Protein AF-A0A9X3SDN8-F1 (afdb_monomer_lite)

Sequence (80 aa):
MIAMEATRRYTPPPIDPDTYAVLADLTVRHPRWAITYDADERGEVLFHAHCTDFGYFAVADLATLRRVIVAAEQTEEADQ

Foldseek 3Di:
DPPPDPPPPADAQDDDPVVVVLQVVLCVVQVQWDWDWHADPVRQIWIWIAHPVQGIDIHSDPVVVSVVSVVSVVVVVVVD

Organism: NCBI:txid2883123

pLDDT: mean 83.8, std 16.13, range [38.69, 96.44]

Structure (mmCIF, N/CA/C/O backbone):
data_AF-A0A9X3SDN8-F1
#
_entry.id   AF-A0A9X3SDN8-F1
#
loop_
_atom_site.group_PDB
_atom_site.id
_atom_site.type_symbol
_atom_site.label_atom_id
_atom_site.label_alt_id
_atom_site.label_comp_id
_atom_site.label_asym_id
_atom_site.label_entity_id
_atom_site.label_seq_id
_atom_site.pdbx_PDB_ins_code
_atom_site.Cartn_x
_atom_site.Cartn_y
_atom_site.Cartn_z
_atom_site.occupancy
_atom_site.B_iso_or_equiv
_atom_site.auth_seq_id
_atom_site.auth_comp_id
_atom_site.auth_asym_id
_atom_site.auth_atom_id
_atom_site.pdbx_PDB_model_num
ATOM 1 N N . MET A 1 1 ? -5.804 -35.054 -3.166 1.00 38.69 1 MET A N 1
ATOM 2 C CA . MET A 1 1 ? -4.524 -34.384 -3.470 1.00 38.69 1 MET A CA 1
ATOM 3 C C . MET A 1 1 ? -4.820 -32.903 -3.570 1.00 38.69 1 MET A C 1
ATOM 5 O O . MET A 1 1 ? -5.520 -32.516 -4.493 1.00 38.69 1 MET A O 1
ATOM 9 N N . ILE A 1 2 ? -4.405 -32.111 -2.582 1.00 42.06 2 ILE A N 1
ATOM 10 C CA . ILE A 1 2 ? -4.473 -30.650 -2.688 1.00 42.06 2 ILE A CA 1
ATOM 11 C C . ILE A 1 2 ? -3.315 -30.258 -3.600 1.00 42.06 2 ILE A C 1
ATOM 13 O O . ILE A 1 2 ? -2.175 -30.633 -3.322 1.00 42.06 2 ILE A O 1
ATOM 17 N N . ALA A 1 3 ? -3.610 -29.599 -4.718 1.00 42.53 3 ALA A N 1
ATOM 18 C CA . ALA A 1 3 ? -2.580 -28.983 -5.534 1.00 42.53 3 ALA A CA 1
ATOM 19 C C . ALA A 1 3 ? -1.878 -27.946 -4.649 1.00 42.53 3 ALA A C 1
ATOM 21 O O . ALA A 1 3 ? -2.471 -26.933 -4.296 1.00 42.53 3 ALA A O 1
ATOM 22 N N . MET A 1 4 ? -0.649 -28.244 -4.221 1.00 44.75 4 MET A N 1
ATOM 23 C CA . MET A 1 4 ? 0.239 -27.230 -3.666 1.00 44.75 4 MET A CA 1
ATOM 24 C C . MET A 1 4 ? 0.492 -26.252 -4.808 1.00 44.75 4 MET A C 1
ATOM 26 O O . MET A 1 4 ? 1.260 -26.557 -5.720 1.00 44.75 4 MET A O 1
ATOM 30 N N . GLU A 1 5 ? -0.229 -25.130 -4.810 1.00 49.69 5 GLU A N 1
ATOM 31 C CA . GLU A 1 5 ? 0.067 -24.009 -5.690 1.00 49.69 5 GLU A CA 1
ATOM 32 C C . GLU A 1 5 ? 1.554 -23.704 -5.538 1.00 49.69 5 GLU A C 1
ATOM 34 O O . GLU A 1 5 ? 2.049 -23.458 -4.434 1.00 49.69 5 GLU A O 1
ATOM 39 N N . ALA A 1 6 ? 2.286 -23.832 -6.646 1.00 50.56 6 ALA A N 1
ATOM 40 C CA . ALA A 1 6 ? 3.691 -23.495 -6.700 1.00 50.56 6 ALA A CA 1
ATOM 41 C C . ALA A 1 6 ? 3.833 -22.092 -6.118 1.00 50.56 6 ALA A C 1
ATOM 43 O O . ALA A 1 6 ? 3.265 -21.144 -6.658 1.00 50.56 6 ALA A O 1
ATOM 44 N N . THR A 1 7 ? 4.545 -21.976 -4.999 1.00 54.56 7 THR A N 1
ATOM 45 C CA . THR A 1 7 ? 4.858 -20.698 -4.374 1.00 54.56 7 THR A CA 1
ATOM 46 C C . THR A 1 7 ? 5.661 -19.917 -5.409 1.00 54.56 7 THR A C 1
ATOM 48 O O . THR A 1 7 ? 6.870 -20.115 -5.543 1.00 54.56 7 THR A O 1
ATOM 51 N N . ARG A 1 8 ? 4.979 -19.116 -6.243 1.00 55.34 8 ARG A N 1
ATOM 52 C CA . ARG A 1 8 ? 5.621 -18.191 -7.174 1.00 55.34 8 ARG A CA 1
ATOM 53 C C . ARG A 1 8 ? 6.586 -17.407 -6.302 1.00 55.34 8 ARG A C 1
ATOM 55 O O . ARG A 1 8 ? 6.159 -16.793 -5.328 1.00 55.34 8 ARG A O 1
ATOM 62 N N . ARG A 1 9 ? 7.889 -17.506 -6.584 1.00 50.12 9 ARG A N 1
ATOM 63 C CA . ARG A 1 9 ? 8.872 -16.638 -5.936 1.00 50.12 9 ARG A CA 1
ATOM 64 C C . ARG A 1 9 ? 8.409 -15.218 -6.216 1.00 50.12 9 ARG A C 1
ATOM 66 O O . ARG A 1 9 ? 8.471 -14.777 -7.358 1.00 50.12 9 ARG A O 1
ATOM 73 N N . TYR A 1 10 ? 7.878 -14.572 -5.187 1.00 58.50 10 TYR A N 1
ATOM 74 C CA . TYR A 1 10 ? 7.475 -13.187 -5.258 1.00 58.50 10 TYR A CA 1
ATOM 75 C C . TYR A 1 10 ? 8.749 -12.368 -5.429 1.00 58.50 10 TYR A C 1
ATOM 77 O O . TYR A 1 10 ? 9.582 -12.294 -4.524 1.00 58.50 10 TYR A O 1
ATOM 85 N N . THR A 1 11 ? 8.950 -11.844 -6.630 1.00 59.59 11 THR A N 1
ATOM 86 C CA . THR A 1 11 ? 9.939 -10.803 -6.874 1.00 59.59 11 THR A CA 1
ATOM 87 C C . THR A 1 11 ? 9.142 -9.511 -6.946 1.00 59.59 11 THR A C 1
ATOM 89 O O . THR A 1 11 ? 8.488 -9.300 -7.968 1.00 59.59 11 THR A O 1
ATOM 92 N N . PRO A 1 12 ? 9.125 -8.696 -5.873 1.00 65.06 12 PRO A N 1
ATOM 93 C CA . PRO A 1 12 ? 8.445 -7.411 -5.916 1.00 65.06 12 PRO A CA 1
ATOM 94 C C . PRO A 1 12 ? 8.969 -6.602 -7.106 1.00 65.06 12 PRO A C 1
ATOM 96 O O . PRO A 1 12 ? 10.169 -6.688 -7.414 1.00 65.06 12 PRO A O 1
ATOM 99 N N . PRO A 1 13 ? 8.102 -5.839 -7.790 1.00 75.06 13 PRO A N 1
ATOM 100 C CA . PRO A 1 13 ? 8.553 -4.991 -8.878 1.00 75.06 13 PRO A CA 1
ATOM 101 C C . PRO A 1 13 ? 9.611 -4.007 -8.359 1.00 75.06 13 PRO A C 1
ATOM 103 O O . PRO A 1 13 ? 9.511 -3.538 -7.222 1.00 75.06 13 PRO A O 1
ATOM 106 N N . PRO A 1 14 ? 10.645 -3.685 -9.154 1.00 80.31 14 PRO A N 1
ATOM 107 C CA . PRO A 1 14 ? 11.576 -2.637 -8.777 1.00 80.31 14 PRO A CA 1
ATOM 108 C C . PRO A 1 14 ? 10.814 -1.312 -8.729 1.00 80.31 14 PRO A C 1
ATOM 110 O O . PRO A 1 14 ? 10.276 -0.871 -9.743 1.00 80.31 14 PRO A O 1
ATOM 113 N N . ILE A 1 15 ? 10.768 -0.683 -7.557 1.00 85.06 15 ILE A N 1
ATOM 114 C CA . ILE A 1 15 ? 10.205 0.660 -7.405 1.00 85.06 15 ILE A CA 1
ATOM 115 C C . ILE A 1 15 ? 11.333 1.669 -7.235 1.00 85.06 15 ILE A C 1
ATOM 117 O O . ILE A 1 15 ? 12.392 1.359 -6.684 1.00 85.06 15 ILE A O 1
ATOM 121 N N . ASP A 1 16 ? 11.098 2.876 -7.729 1.00 89.50 16 ASP A N 1
ATOM 122 C CA . ASP A 1 16 ? 12.034 3.983 -7.603 1.00 89.50 16 ASP A CA 1
ATOM 123 C C . ASP A 1 16 ? 12.311 4.328 -6.112 1.00 89.50 16 ASP A C 1
ATOM 125 O O . ASP A 1 16 ? 11.387 4.258 -5.290 1.00 89.50 16 ASP A O 1
ATOM 129 N N . PRO A 1 17 ? 13.555 4.689 -5.726 1.00 90.94 17 PRO A N 1
ATOM 130 C CA . PRO A 1 17 ? 13.916 4.953 -4.332 1.00 90.94 17 PRO A CA 1
ATOM 131 C C . PRO A 1 17 ? 13.115 6.074 -3.662 1.00 90.94 17 PRO A C 1
ATOM 133 O O . PRO A 1 17 ? 12.799 5.951 -2.477 1.00 90.94 17 PRO A O 1
ATOM 136 N N . ASP A 1 18 ? 12.766 7.142 -4.384 1.00 92.12 18 ASP A N 1
ATOM 137 C CA . ASP A 1 18 ? 11.950 8.230 -3.840 1.00 92.12 18 ASP A CA 1
ATOM 138 C C . ASP A 1 18 ? 10.524 7.738 -3.570 1.00 92.12 18 ASP A C 1
ATOM 140 O O . ASP A 1 18 ? 9.948 8.013 -2.515 1.00 92.12 18 ASP A O 1
ATOM 144 N N . THR A 1 19 ? 9.980 6.915 -4.471 1.00 90.75 19 THR A N 1
ATOM 145 C CA . THR A 1 19 ? 8.676 6.261 -4.267 1.00 90.75 19 THR A CA 1
ATOM 146 C C . THR A 1 19 ? 8.696 5.356 -3.034 1.00 90.75 19 THR A C 1
ATOM 148 O O . THR A 1 19 ? 7.786 5.410 -2.202 1.00 90.75 19 THR A O 1
ATOM 151 N N . TYR A 1 20 ? 9.758 4.561 -2.871 1.00 90.56 20 TYR A N 1
ATOM 152 C CA . TYR A 1 20 ? 9.937 3.714 -1.693 1.00 90.56 20 TYR A CA 1
ATOM 153 C C . TYR A 1 20 ? 10.036 4.529 -0.402 1.00 90.56 20 TYR A C 1
ATOM 155 O O . TYR A 1 20 ? 9.415 4.164 0.595 1.00 90.56 20 TYR A O 1
ATOM 163 N N . ALA A 1 21 ? 10.775 5.641 -0.407 1.00 93.19 21 ALA A N 1
ATOM 164 C CA . ALA A 1 21 ? 10.924 6.495 0.767 1.00 93.19 21 ALA A CA 1
ATOM 165 C C . ALA A 1 21 ? 9.572 7.037 1.258 1.00 93.19 21 ALA A C 1
ATOM 167 O O . ALA A 1 21 ? 9.307 7.027 2.461 1.00 93.19 21 ALA A O 1
ATOM 168 N N . VAL A 1 22 ? 8.688 7.446 0.342 1.00 92.38 22 VAL A N 1
ATOM 169 C CA . VAL A 1 22 ? 7.345 7.923 0.707 1.00 92.38 22 VAL A CA 1
ATOM 170 C C . VAL A 1 22 ? 6.454 6.780 1.201 1.00 92.38 22 VAL A C 1
ATOM 172 O O . VAL A 1 22 ? 5.715 6.960 2.168 1.00 92.38 22 VAL A O 1
ATOM 175 N N . LEU A 1 23 ? 6.534 5.591 0.595 1.00 92.25 23 LEU A N 1
ATOM 176 C CA . LEU A 1 23 ? 5.794 4.415 1.066 1.00 92.25 23 LEU A CA 1
ATOM 177 C C . LEU A 1 23 ? 6.244 3.983 2.475 1.00 92.25 23 LEU A C 1
ATOM 179 O O . LEU A 1 23 ? 5.411 3.667 3.328 1.00 92.25 23 LEU A O 1
ATOM 183 N N . ALA A 1 24 ? 7.549 4.025 2.745 1.00 92.56 24 ALA A N 1
ATOM 184 C CA . ALA A 1 24 ? 8.107 3.752 4.065 1.00 92.56 24 ALA A CA 1
ATOM 185 C C . ALA A 1 24 ? 7.663 4.799 5.101 1.00 92.56 24 ALA A C 1
ATOM 187 O O . ALA A 1 24 ? 7.238 4.424 6.192 1.00 92.56 24 ALA A O 1
ATOM 188 N N . ASP A 1 25 ? 7.692 6.092 4.759 1.00 94.88 25 ASP A N 1
ATOM 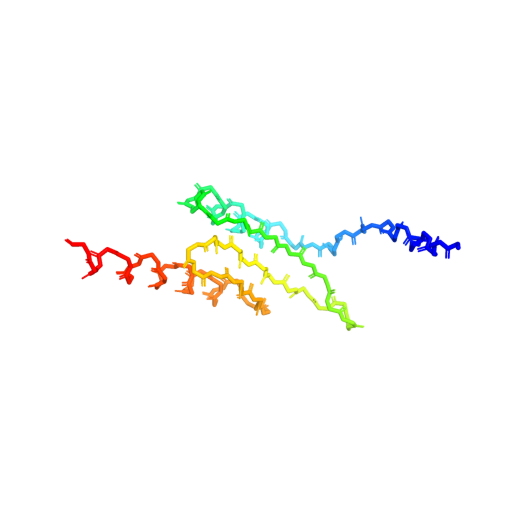189 C CA . ASP A 1 25 ? 7.188 7.168 5.627 1.00 94.88 25 ASP A CA 1
ATOM 190 C C . ASP A 1 25 ? 5.695 6.985 5.951 1.00 94.88 25 ASP A C 1
ATOM 192 O O . ASP A 1 25 ? 5.319 7.049 7.121 1.00 94.88 25 ASP A O 1
ATOM 196 N N . LEU A 1 26 ? 4.860 6.659 4.955 1.00 93.88 26 LEU A N 1
ATOM 197 C CA . LEU A 1 26 ? 3.444 6.332 5.169 1.00 93.88 26 LEU A CA 1
ATOM 198 C C . LEU A 1 26 ? 3.273 5.156 6.135 1.00 93.88 26 LEU A C 1
ATOM 200 O O . LEU A 1 26 ? 2.484 5.239 7.073 1.00 93.88 26 LEU A O 1
ATOM 204 N N . THR A 1 27 ? 4.044 4.088 5.940 1.00 94.50 27 THR A N 1
ATOM 205 C CA . THR A 1 27 ? 3.986 2.892 6.796 1.00 94.50 27 THR A C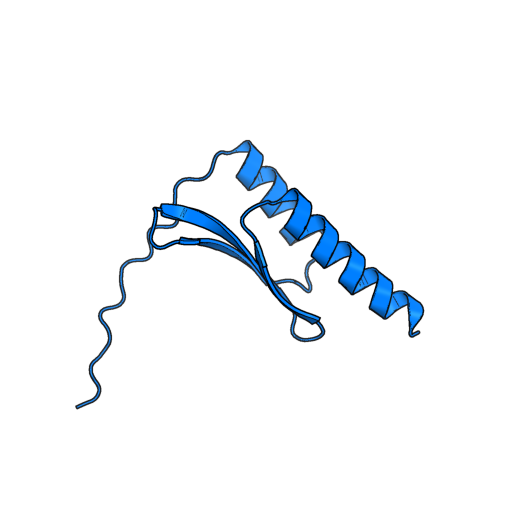A 1
ATOM 206 C C . THR A 1 27 ? 4.359 3.219 8.243 1.00 94.50 27 THR A C 1
ATOM 208 O O . THR A 1 27 ? 3.735 2.720 9.175 1.00 94.50 27 THR A O 1
ATOM 211 N N . VAL A 1 28 ? 5.353 4.088 8.452 1.00 96.12 28 VAL A N 1
ATOM 212 C CA . VAL A 1 28 ? 5.782 4.511 9.793 1.00 96.12 28 VAL A CA 1
ATOM 213 C C . VAL A 1 28 ? 4.746 5.418 10.462 1.00 96.12 28 VAL A C 1
ATOM 215 O O . VAL A 1 28 ? 4.509 5.288 11.662 1.00 96.12 28 VAL A O 1
ATOM 218 N N . ARG A 1 29 ? 4.128 6.339 9.714 1.00 95.88 29 ARG A N 1
ATOM 219 C CA . ARG A 1 29 ? 3.149 7.295 10.260 1.00 95.88 29 ARG A CA 1
ATOM 220 C C . ARG A 1 29 ? 1.796 6.670 10.573 1.00 95.88 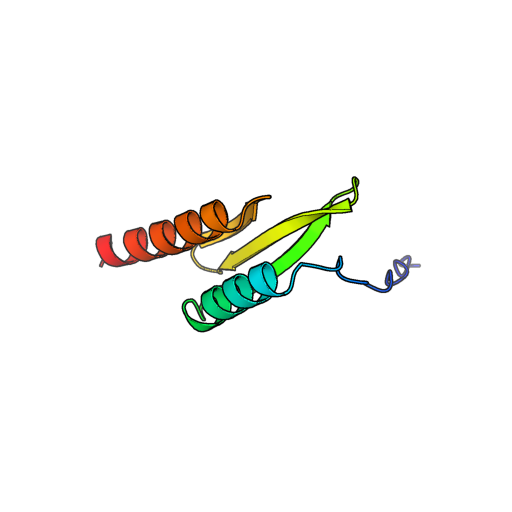29 ARG A C 1
ATOM 222 O O . ARG A 1 29 ? 1.115 7.162 11.466 1.00 95.88 29 ARG A O 1
ATOM 229 N N . HIS A 1 30 ? 1.434 5.602 9.871 1.00 93.81 30 HIS A N 1
ATOM 230 C CA . HIS A 1 30 ? 0.126 4.961 9.963 1.00 93.81 30 HIS A CA 1
ATOM 231 C C . HIS A 1 30 ? 0.266 3.492 10.405 1.00 93.81 30 HIS A C 1
ATOM 233 O O . HIS A 1 30 ? -0.051 2.583 9.640 1.00 93.81 30 HIS A O 1
ATOM 239 N N . PRO A 1 31 ? 0.725 3.212 11.643 1.00 93.50 31 PRO A N 1
ATOM 240 C CA . PRO A 1 31 ? 1.104 1.862 12.079 1.00 93.50 31 PRO A CA 1
ATOM 241 C C . PRO A 1 31 ? -0.062 0.862 12.156 1.00 93.50 31 PRO A C 1
ATOM 243 O O . PRO A 1 31 ? 0.168 -0.342 12.255 1.00 93.50 31 PRO A O 1
ATOM 246 N N . ARG A 1 32 ? -1.314 1.337 12.119 1.00 94.19 32 ARG A N 1
ATOM 247 C CA . A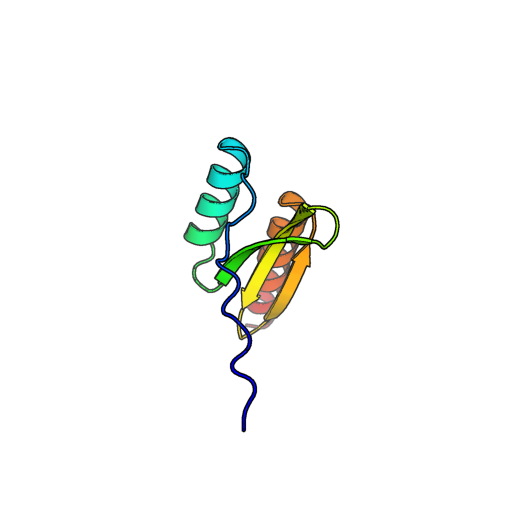RG A 1 32 ? -2.515 0.484 12.028 1.00 94.19 32 ARG A CA 1
ATOM 248 C C . ARG A 1 32 ? -2.741 -0.081 10.624 1.00 94.19 32 ARG A C 1
ATOM 250 O O . ARG A 1 32 ? -3.559 -0.986 10.463 1.00 94.19 32 ARG A O 1
ATOM 257 N N . TRP A 1 33 ? -2.044 0.448 9.623 1.00 95.38 33 TRP A N 1
ATOM 258 C CA . TRP A 1 33 ? -2.187 0.066 8.228 1.00 95.38 33 TRP A CA 1
ATOM 259 C C . TRP A 1 33 ? -1.032 -0.829 7.793 1.00 95.38 33 TRP A C 1
ATOM 261 O O . TRP A 1 33 ? 0.139 -0.466 7.880 1.00 95.38 33 TRP A O 1
ATOM 271 N N . ALA A 1 34 ? -1.365 -1.998 7.255 1.00 95.31 34 ALA A N 1
ATOM 272 C CA . ALA A 1 34 ? -0.420 -2.819 6.517 1.00 95.31 34 ALA A CA 1
ATOM 273 C C . ALA A 1 34 ? -0.336 -2.292 5.079 1.00 95.31 34 ALA A C 1
ATOM 275 O O . ALA A 1 34 ? -1.244 -2.521 4.277 1.00 95.31 34 ALA A O 1
ATOM 276 N N . ILE A 1 35 ? 0.741 -1.567 4.770 1.00 94.69 35 ILE A N 1
ATOM 277 C CA . ILE A 1 35 ? 0.986 -0.980 3.449 1.00 94.69 35 ILE A CA 1
ATOM 278 C C . ILE A 1 35 ? 1.977 -1.855 2.682 1.00 94.69 35 ILE A C 1
ATOM 280 O O . ILE A 1 35 ? 3.059 -2.173 3.172 1.00 94.69 35 ILE A O 1
ATOM 284 N N . THR A 1 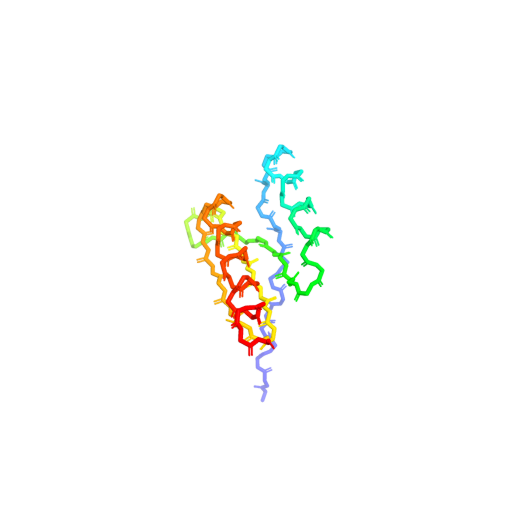36 ? 1.603 -2.260 1.474 1.00 92.75 36 THR A N 1
ATOM 285 C CA . THR A 1 36 ? 2.423 -3.091 0.581 1.00 92.75 36 THR A CA 1
ATOM 286 C C . THR A 1 36 ? 2.313 -2.582 -0.854 1.00 92.75 36 THR A C 1
ATOM 288 O O . THR A 1 36 ? 1.519 -1.690 -1.146 1.00 92.75 36 THR A O 1
ATOM 291 N N . TYR A 1 37 ? 3.127 -3.115 -1.757 1.00 92.00 37 TYR A N 1
ATOM 292 C CA . TYR A 1 37 ? 2.981 -2.885 -3.190 1.00 92.00 37 TYR A CA 1
ATOM 293 C C . TYR A 1 37 ? 3.209 -4.197 -3.939 1.00 92.00 37 TYR A C 1
ATOM 295 O O . TYR A 1 37 ? 3.949 -5.053 -3.450 1.00 92.00 37 TYR A O 1
ATOM 303 N N . ASP A 1 38 ? 2.570 -4.335 -5.095 1.00 90.75 38 ASP A N 1
ATOM 304 C CA . ASP A 1 38 ? 2.659 -5.483 -6.004 1.00 90.75 38 ASP A CA 1
ATOM 305 C C . ASP A 1 38 ? 2.649 -4.985 -7.462 1.00 90.75 38 ASP A C 1
ATOM 307 O O . ASP A 1 38 ? 2.530 -3.783 -7.702 1.00 90.75 38 ASP A O 1
ATOM 311 N N . ALA A 1 39 ? 2.801 -5.880 -8.434 1.00 88.19 39 ALA A N 1
ATOM 312 C CA . ALA A 1 39 ? 2.649 -5.575 -9.850 1.00 88.19 39 ALA A CA 1
ATOM 313 C C . ALA A 1 39 ? 1.355 -6.201 -10.390 1.00 88.19 39 ALA A C 1
ATOM 315 O O . ALA A 1 39 ? 1.049 -7.360 -10.110 1.00 88.19 39 ALA A O 1
ATOM 316 N N . ASP A 1 40 ? 0.600 -5.461 -11.198 1.00 85.62 40 ASP A N 1
ATOM 317 C CA . ASP A 1 40 ? -0.570 -6.004 -11.885 1.00 85.62 40 ASP A CA 1
ATOM 318 C C . ASP A 1 40 ? -0.181 -6.954 -13.042 1.00 85.62 40 ASP A C 1
ATOM 320 O O . ASP A 1 40 ? 0.994 -7.208 -13.325 1.00 85.62 40 ASP A O 1
ATOM 324 N N . GLU A 1 41 ? -1.175 -7.482 -13.763 1.00 83.88 41 GLU A N 1
ATOM 325 C CA . GLU A 1 41 ? -0.951 -8.379 -14.911 1.00 83.88 41 GLU A CA 1
ATOM 326 C C . GLU A 1 41 ? -0.174 -7.727 -16.071 1.00 83.88 41 GLU A C 1
ATOM 328 O O . GLU A 1 41 ? 0.318 -8.425 -16.961 1.00 83.88 41 GLU A O 1
ATOM 333 N N . ARG A 1 42 ? -0.069 -6.396 -16.081 1.00 86.06 42 ARG A N 1
ATOM 334 C CA . ARG A 1 42 ? 0.679 -5.598 -17.057 1.00 86.06 42 ARG A CA 1
ATOM 335 C C . ARG A 1 42 ? 2.068 -5.209 -16.544 1.00 86.06 42 ARG A C 1
ATOM 337 O O . ARG A 1 42 ? 2.857 -4.684 -17.325 1.00 86.06 42 ARG A O 1
ATOM 344 N N . GLY A 1 43 ? 2.388 -5.522 -15.288 1.00 84.00 43 GLY A N 1
ATOM 345 C CA . GLY A 1 43 ? 3.635 -5.148 -14.627 1.00 84.00 43 GLY A CA 1
ATOM 346 C C . GLY A 1 43 ? 3.612 -3.747 -14.013 1.00 84.00 43 GLY A C 1
ATOM 347 O O . GLY A 1 43 ? 4.664 -3.261 -13.599 1.00 84.00 43 GLY A O 1
ATOM 348 N N . GLU A 1 44 ? 2.448 -3.099 -13.953 1.00 87.44 44 GLU A N 1
ATOM 349 C CA . GLU A 1 44 ? 2.280 -1.781 -13.344 1.00 87.44 44 GLU A CA 1
ATOM 350 C C . GLU A 1 44 ? 2.216 -1.907 -11.823 1.00 87.44 44 GLU A C 1
ATOM 352 O O . GLU A 1 44 ? 1.564 -2.803 -11.287 1.00 87.44 44 GLU A O 1
ATOM 357 N N . VAL A 1 45 ? 2.883 -0.999 -11.111 1.00 90.50 45 VAL A N 1
ATOM 358 C CA . VAL A 1 45 ? 2.919 -1.036 -9.645 1.00 90.50 45 VAL A CA 1
ATOM 359 C C . VAL A 1 45 ? 1.566 -0.615 -9.074 1.00 90.50 45 VAL A C 1
ATOM 361 O O . VAL A 1 45 ? 1.053 0.464 -9.372 1.00 90.50 45 VAL A O 1
ATOM 364 N N . LEU A 1 46 ? 1.017 -1.449 -8.196 1.00 92.88 46 LEU A N 1
ATOM 365 C CA . LEU A 1 46 ? -0.145 -1.147 -7.373 1.00 92.88 46 LEU A CA 1
ATOM 366 C C . LEU A 1 46 ? 0.275 -1.052 -5.913 1.00 92.88 46 LEU A C 1
ATOM 368 O O . LEU A 1 46 ? 1.024 -1.884 -5.408 1.00 92.88 46 LEU A O 1
ATOM 372 N N . PHE A 1 47 ? -0.244 -0.046 -5.221 1.00 94.25 47 PHE A N 1
ATOM 373 C CA . PHE A 1 47 ? -0.042 0.162 -3.798 1.00 94.25 47 PHE A CA 1
ATOM 374 C C . PHE A 1 47 ? -1.279 -0.285 -3.037 1.00 94.25 47 PHE A C 1
ATOM 376 O O . PHE A 1 47 ? -2.403 0.116 -3.351 1.00 94.25 47 PHE A O 1
ATOM 383 N N . HIS A 1 48 ? -1.070 -1.114 -2.026 1.00 95.00 48 HIS A N 1
ATOM 384 C CA . HIS A 1 48 ? -2.123 -1.707 -1.224 1.00 95.00 48 HIS A CA 1
ATOM 385 C C . HIS A 1 48 ? -2.033 -1.186 0.207 1.00 95.00 48 HIS A C 1
ATOM 387 O O . HIS A 1 48 ? -0.944 -1.112 0.774 1.00 95.00 48 HIS A O 1
ATOM 393 N N . ALA A 1 49 ? -3.174 -0.875 0.811 1.00 96.44 49 ALA A N 1
ATOM 394 C CA . ALA A 1 49 ? -3.276 -0.602 2.237 1.00 96.44 49 ALA A CA 1
ATOM 395 C C . ALA A 1 49 ? -4.421 -1.416 2.833 1.00 96.44 49 ALA A C 1
ATOM 397 O O . ALA A 1 49 ? -5.537 -1.422 2.311 1.00 96.44 49 ALA A O 1
ATOM 398 N N . HIS A 1 50 ? -4.130 -2.102 3.931 1.00 96.00 50 HIS A N 1
ATOM 399 C CA . HIS A 1 50 ? -5.094 -2.913 4.655 1.00 96.00 50 HIS A CA 1
ATOM 400 C C . HIS A 1 50 ? -5.153 -2.486 6.119 1.00 96.00 50 HIS A C 1
ATOM 402 O O . HIS A 1 50 ? -4.123 -2.413 6.788 1.00 96.00 50 HIS A O 1
ATOM 408 N N . CYS A 1 51 ? -6.359 -2.250 6.620 1.00 94.06 51 CYS A N 1
ATOM 409 C CA . CYS A 1 51 ? -6.635 -2.029 8.031 1.00 94.06 51 CYS A CA 1
ATOM 410 C C . CYS A 1 51 ? -7.876 -2.828 8.424 1.00 94.06 51 CYS A C 1
ATOM 412 O O . CYS A 1 51 ? -8.860 -2.844 7.690 1.00 94.06 51 CYS A O 1
ATOM 414 N N . THR A 1 52 ? -7.853 -3.476 9.586 1.00 91.81 52 THR A N 1
ATOM 415 C CA . THR A 1 52 ? -8.978 -4.299 10.057 1.00 91.81 52 THR A CA 1
ATOM 416 C C . THR A 1 52 ? -10.263 -3.484 10.226 1.00 91.81 52 THR A C 1
ATOM 418 O O . THR A 1 52 ? -11.345 -4.004 9.972 1.00 91.81 52 THR A O 1
ATOM 421 N N . ASP A 1 53 ? -10.142 -2.212 10.611 1.00 90.50 53 ASP A N 1
ATOM 422 C CA . ASP A 1 53 ? -11.282 -1.336 10.897 1.00 90.50 53 ASP A CA 1
ATOM 423 C C . ASP A 1 53 ? -11.870 -0.680 9.633 1.00 90.50 53 ASP A C 1
ATOM 425 O O . ASP A 1 53 ? -13.071 -0.428 9.567 1.00 90.50 53 ASP A O 1
ATOM 429 N N . PHE A 1 54 ? -11.048 -0.448 8.599 1.00 89.50 54 PHE A N 1
ATOM 430 C CA . PHE A 1 54 ? -11.443 0.299 7.390 1.00 89.50 54 PHE A CA 1
ATOM 431 C C . PHE A 1 54 ? -11.460 -0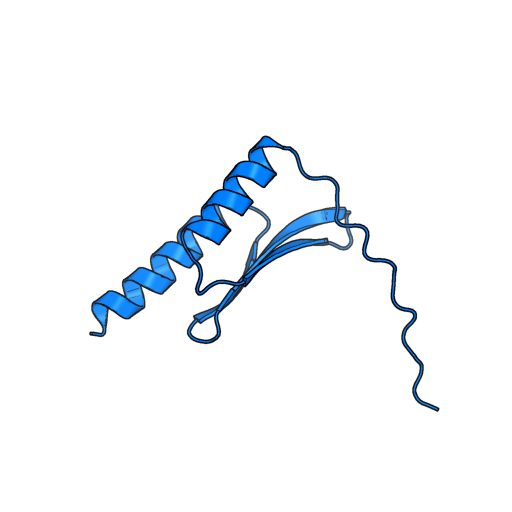.533 6.100 1.00 89.50 54 PHE A C 1
ATOM 433 O O . PHE A 1 54 ? -11.985 -0.086 5.080 1.00 89.50 54 PHE A O 1
ATOM 440 N N . GLY A 1 55 ? -10.896 -1.740 6.123 1.00 91.69 55 GLY A N 1
ATOM 441 C CA . GLY A 1 55 ? -10.849 -2.658 4.992 1.00 91.69 55 GLY A CA 1
ATOM 442 C C . GLY A 1 55 ? -9.576 -2.566 4.147 1.00 91.69 55 GLY A C 1
ATOM 443 O O . GLY A 1 55 ? -8.491 -2.223 4.620 1.00 91.69 55 GLY A O 1
ATOM 444 N N . TYR A 1 56 ? -9.714 -2.958 2.880 1.00 94.19 56 TYR A N 1
ATOM 445 C CA . TYR A 1 56 ? -8.623 -3.108 1.919 1.00 94.19 56 TYR A CA 1
ATOM 446 C C . TYR A 1 56 ? -8.772 -2.127 0.756 1.00 94.19 56 TYR A C 1
ATOM 448 O O . TYR A 1 56 ? -9.837 -2.042 0.141 1.00 94.19 56 TYR A O 1
ATOM 456 N N . PHE A 1 57 ? -7.676 -1.459 0.403 1.00 94.25 57 PHE A N 1
ATOM 457 C CA . PHE A 1 57 ? -7.597 -0.533 -0.722 1.00 94.25 57 PHE A CA 1
ATOM 458 C C . PHE A 1 57 ? -6.408 -0.888 -1.606 1.00 94.25 57 PHE A C 1
ATOM 460 O O . PHE A 1 57 ? -5.317 -1.144 -1.102 1.00 94.25 57 PHE A O 1
ATOM 467 N N . ALA A 1 58 ? -6.612 -0.849 -2.921 1.00 94.81 58 ALA A N 1
ATOM 468 C CA . ALA A 1 58 ? -5.561 -0.993 -3.921 1.00 94.81 58 ALA A CA 1
ATOM 469 C C . ALA A 1 58 ? -5.664 0.157 -4.924 1.00 94.81 58 ALA A C 1
ATOM 471 O O . ALA A 1 58 ? -6.735 0.406 -5.479 1.00 94.81 58 ALA A O 1
ATOM 472 N N . VAL A 1 59 ? -4.565 0.877 -5.135 1.00 93.81 59 VAL A N 1
ATOM 473 C CA . VAL A 1 59 ? -4.514 2.061 -6.000 1.00 93.81 59 VAL A CA 1
ATOM 474 C C . VAL A 1 59 ? -3.208 2.095 -6.782 1.00 93.81 59 VAL A C 1
ATOM 476 O O . VAL A 1 59 ? -2.170 1.671 -6.290 1.00 93.81 59 VAL A O 1
ATOM 479 N N . ALA A 1 60 ? -3.243 2.652 -7.989 1.00 92.06 60 ALA A N 1
ATOM 480 C CA . ALA A 1 60 ? -2.048 2.816 -8.822 1.00 92.06 60 ALA A CA 1
ATOM 481 C C . ALA A 1 60 ? -1.191 4.037 -8.433 1.00 92.06 60 ALA A C 1
ATOM 483 O O . ALA A 1 60 ? -0.097 4.221 -8.953 1.00 92.06 60 ALA A O 1
ATOM 484 N N . ASP A 1 61 ? -1.689 4.899 -7.539 1.00 91.81 61 ASP A N 1
ATOM 485 C CA . ASP A 1 61 ? -1.058 6.174 -7.199 1.00 91.81 61 ASP A CA 1
ATOM 486 C C . ASP A 1 61 ? -0.902 6.352 -5.685 1.00 91.81 61 ASP A C 1
ATOM 488 O O . ASP A 1 61 ? -1.856 6.237 -4.908 1.00 91.81 61 ASP A O 1
ATOM 492 N N . LEU A 1 62 ? 0.315 6.698 -5.271 1.00 90.88 62 LEU A N 1
ATOM 493 C CA . LEU A 1 62 ? 0.684 6.849 -3.868 1.00 90.88 62 LEU A CA 1
ATOM 494 C C . LEU A 1 62 ? -0.001 8.058 -3.210 1.00 90.88 62 LEU A C 1
ATOM 496 O O . LEU A 1 62 ? -0.347 8.012 -2.027 1.00 90.88 62 LEU A O 1
ATOM 500 N N . ALA A 1 63 ? -0.238 9.139 -3.961 1.00 92.94 63 ALA A N 1
ATOM 501 C CA . ALA A 1 63 ? -0.938 10.307 -3.430 1.00 92.94 63 ALA A CA 1
ATOM 502 C C . ALA A 1 63 ? -2.405 9.978 -3.110 1.00 92.94 63 ALA A C 1
ATOM 504 O O . ALA A 1 63 ? -2.944 10.440 -2.101 1.00 92.94 63 ALA A O 1
ATOM 505 N N . THR A 1 64 ? -3.029 9.138 -3.930 1.00 94.88 64 THR A N 1
ATOM 506 C CA . THR A 1 64 ? -4.370 8.600 -3.708 1.00 94.88 64 THR A CA 1
ATOM 507 C C . THR A 1 64 ? -4.390 7.694 -2.483 1.00 94.88 64 THR A C 1
ATOM 509 O O . THR A 1 64 ? -5.244 7.892 -1.620 1.00 94.88 64 THR A O 1
ATOM 512 N N . LEU A 1 65 ? -3.417 6.784 -2.338 1.00 95.06 65 LEU A N 1
ATOM 513 C CA . LEU A 1 65 ? -3.315 5.921 -1.154 1.00 95.06 65 LEU A CA 1
ATOM 514 C C . LEU A 1 65 ? -3.255 6.746 0.134 1.00 95.06 65 LEU A C 1
ATOM 516 O O . LEU A 1 65 ? -4.023 6.518 1.067 1.00 95.06 65 LEU A O 1
ATOM 520 N N . ARG A 1 66 ? -2.387 7.763 0.153 1.00 95.31 66 ARG A N 1
ATOM 521 C CA . ARG A 1 66 ? -2.247 8.679 1.288 1.00 95.31 66 ARG A CA 1
ATOM 522 C C . ARG A 1 66 ? -3.561 9.374 1.635 1.00 95.31 66 ARG A C 1
ATOM 524 O O . ARG A 1 66 ? -3.896 9.478 2.809 1.00 95.31 66 ARG A O 1
ATOM 531 N N . ARG A 1 67 ? -4.298 9.874 0.637 1.00 94.62 67 ARG A N 1
ATOM 532 C CA . ARG A 1 67 ? -5.589 10.544 0.871 1.00 94.62 67 ARG A CA 1
ATOM 533 C C . ARG A 1 67 ? -6.621 9.595 1.467 1.00 94.62 67 ARG A C 1
ATOM 535 O O . ARG A 1 67 ? -7.347 10.014 2.358 1.00 94.62 67 ARG A O 1
ATOM 542 N N . VAL A 1 68 ? -6.670 8.350 0.994 1.00 93.69 68 VAL A N 1
ATOM 543 C CA . VAL A 1 68 ? -7.592 7.329 1.511 1.00 93.69 68 VAL A CA 1
ATOM 544 C C . VAL A 1 68 ? -7.295 7.019 2.975 1.00 93.69 68 VAL A C 1
ATOM 546 O O . VAL A 1 68 ? -8.208 7.086 3.789 1.00 93.69 68 VAL A O 1
ATOM 549 N N . ILE A 1 69 ? -6.029 6.756 3.316 1.00 94.06 69 ILE A N 1
ATOM 550 C CA . ILE A 1 69 ? -5.610 6.462 4.695 1.00 94.06 69 ILE A CA 1
ATOM 551 C C . ILE A 1 69 ? -5.980 7.619 5.631 1.00 94.06 69 ILE A C 1
ATOM 553 O O . ILE A 1 69 ? -6.657 7.413 6.633 1.00 94.06 69 ILE A O 1
ATOM 557 N N . VAL A 1 70 ? -5.612 8.849 5.260 1.00 93.81 70 VAL A N 1
ATOM 558 C CA . VAL A 1 70 ? -5.893 10.042 6.072 1.00 93.81 70 VAL A CA 1
ATOM 559 C C . VAL A 1 70 ? -7.398 10.283 6.228 1.00 93.81 70 VAL A C 1
ATOM 561 O O . VAL A 1 70 ? -7.852 10.634 7.312 1.00 93.81 70 VAL A O 1
ATOM 564 N N . ALA A 1 71 ? -8.188 10.101 5.167 1.00 93.06 71 ALA A N 1
ATOM 565 C CA . ALA A 1 71 ? -9.637 10.284 5.233 1.00 93.06 71 ALA A CA 1
ATOM 566 C C . ALA A 1 71 ? -10.322 9.217 6.101 1.00 93.06 71 ALA A C 1
ATOM 568 O O . ALA A 1 71 ? -11.257 9.533 6.838 1.00 93.06 71 ALA A O 1
ATOM 569 N N . ALA A 1 72 ? -9.855 7.969 6.028 1.00 91.00 72 ALA A N 1
ATOM 570 C CA . ALA A 1 72 ? -10.355 6.879 6.854 1.00 91.00 72 ALA A CA 1
ATOM 571 C C . ALA A 1 72 ? -10.106 7.159 8.347 1.00 91.00 72 ALA A C 1
ATOM 573 O O . ALA A 1 72 ? -11.044 7.105 9.137 1.00 91.00 72 ALA A O 1
ATOM 574 N N . GLU A 1 73 ? -8.891 7.575 8.713 1.00 89.75 73 GLU A N 1
ATOM 575 C CA . GLU A 1 73 ? -8.545 7.929 10.098 1.00 89.75 73 GLU A CA 1
ATOM 576 C C . GLU A 1 73 ? -9.365 9.119 10.626 1.00 89.75 73 GLU A C 1
ATOM 578 O O . GLU A 1 73 ? -9.913 9.045 11.722 1.00 89.75 73 GLU A O 1
ATOM 583 N N . GLN A 1 74 ? -9.554 10.171 9.822 1.00 90.25 74 GLN A N 1
ATOM 584 C CA . GLN A 1 74 ? -10.371 11.330 10.219 1.00 90.25 74 GLN A CA 1
ATOM 585 C C . GLN A 1 74 ? -11.851 10.989 10.433 1.00 90.25 74 GLN A C 1
ATOM 587 O O . GLN A 1 74 ? -12.536 11.660 11.202 1.00 90.25 74 GLN A O 1
ATOM 592 N N . THR A 1 75 ? -12.363 9.967 9.741 1.00 82.38 75 THR A N 1
ATOM 593 C CA . THR A 1 75 ? -13.756 9.528 9.903 1.00 82.38 75 THR A CA 1
ATOM 594 C C . THR A 1 75 ? -13.960 8.827 11.250 1.00 82.38 75 THR A C 1
ATOM 596 O O . THR A 1 75 ? -15.029 8.954 11.834 1.00 82.38 75 THR A O 1
ATOM 599 N N . GLU A 1 76 ? -12.937 8.145 11.777 1.00 75.50 76 GLU A N 1
ATOM 600 C CA . GLU A 1 76 ? -12.969 7.533 13.116 1.00 75.50 76 GLU A CA 1
ATOM 601 C C . GLU A 1 76 ? -12.867 8.585 14.229 1.00 75.50 76 GLU A C 1
ATOM 603 O O . GLU A 1 76 ? -13.573 8.485 15.227 1.00 75.50 76 GLU A O 1
ATOM 608 N N . GLU A 1 77 ? -12.052 9.628 14.045 1.00 68.94 77 GLU A N 1
ATOM 609 C CA . GLU A 1 77 ? -11.949 10.735 15.009 1.00 68.94 77 GLU A CA 1
ATOM 610 C C . GLU A 1 77 ? -13.247 11.550 15.130 1.00 68.94 77 GLU A C 1
ATOM 612 O O . GLU A 1 77 ? -13.495 12.152 16.169 1.00 68.94 77 GLU A O 1
ATOM 617 N N . ALA A 1 78 ? -14.074 11.586 14.080 1.00 63.03 78 ALA A N 1
ATOM 618 C CA . ALA A 1 78 ? -15.339 12.320 14.072 1.00 63.03 78 ALA A CA 1
ATOM 619 C C . ALA A 1 78 ? -16.519 11.546 14.696 1.00 63.03 78 ALA A C 1
ATOM 621 O O . ALA A 1 78 ? -17.558 12.154 14.960 1.00 63.03 78 ALA A O 1
ATOM 622 N N . ASP A 1 79 ? -16.377 10.232 14.896 1.00 58.31 79 ASP A N 1
ATOM 623 C CA . ASP A 1 79 ? -17.401 9.361 15.498 1.00 58.31 79 ASP A CA 1
ATOM 624 C C . ASP A 1 79 ? -17.194 9.164 17.020 1.00 58.31 79 ASP A C 1
ATOM 626 O O . ASP A 1 79 ? -18.062 8.608 17.693 1.00 58.31 79 ASP A O 1
ATOM 630 N N . GLN A 1 80 ? -16.067 9.646 17.570 1.00 53.91 80 GLN A N 1
ATOM 631 C CA . GLN A 1 80 ? -15.740 9.651 19.009 1.00 53.91 80 GLN A CA 1
ATOM 632 C C . GLN A 1 80 ? -16.100 10.975 19.696 1.00 53.91 80 GLN A C 1
ATOM 634 O O . GLN A 1 80 ? -16.499 10.913 20.884 1.00 53.91 80 GLN A O 1
#

Secondary structure (DSSP, 8-state):
-----------PPP--HHHHHHHHHHHHH-TTSEEEEEE-TTS-EEEEEEETTTEEEEES-HHHHHHHHHHHHHHHHTT-

Radius of gyration: 15.07 Å; chains: 1; bounding box: 31×47×36 Å